Protein AF-W9QQ46-F1 (afdb_monomer_lite)

InterPro domains:
  IPR008030 NmrA-like domain [PF05368] (35-145)
  IPR036291 NAD(P)-binding domain superfamily [SSF51735] (2-147)
  IPR050608 NmrA-type oxidoreductase, Isoflavone reductase subfamily [PTHR43349] (36-148)

Sequence (163 aa):
MALQQADVVISTLAVPQHLEQFKIIKAMKEAGNIKEDVAAYTVKASTDSRVANRVIIYRPTGNITSQLDLIALWEKKTCRTLKRSHVPEDEIIKLSENLPFPENIPVAILHNIFIKGDQMSFELTEDDLEASKLYPDHKYTSVDNLLDICLVDPPKPKLAAFA

pLDDT: mean 77.08, std 20.72, range [26.77, 94.94]

Secondary structure (DSSP, 8-state):
------------PPTTTHHHHHHHHHHHTT-HHHHHHHHHHHHHHHT-GGGTTS-EE---GGG---HHHHHHHHHHHHT---------HHHHHHHHHHSPTTTHHHHHHHHIIIII-TTTSS---TTSEEHHHH-TTS----HHHHHHHHHHSPPPP-PPP--

Foldseek 3Di:
DDPPDDQQFPADDDPPPVVVVCLVVLLVVPVPQQVVLVVVLVVVLVPDPVQPPHDEAADDPLADDAPVRLQVLLCVVVVHDDRIHGDDLVNLVVQLVPPDPPSSVVSVVCCVCHVVVVSPVDDDDPPHHYSCVVCVVDDGQGSNNSSVCCVPPRDDGDDDDDD

Organism: NCBI:txid981085

Radius of gyration: 17.48 Å; chains: 1; bounding box: 44×39×44 Å

Structure (mmCIF, N/CA/C/O backbone):
data_AF-W9QQ46-F1
#
_entry.id   AF-W9QQ46-F1
#
loop_
_atom_site.group_PDB
_atom_site.id
_atom_site.type_symbol
_atom_site.label_atom_id
_atom_site.label_alt_id
_atom_site.label_comp_id
_atom_site.label_asym_id
_atom_site.label_entity_id
_atom_site.label_seq_id
_atom_site.pdbx_PDB_ins_code
_atom_site.Cartn_x
_atom_site.Cartn_y
_atom_site.Cartn_z
_atom_site.occupancy
_atom_site.B_iso_or_equiv
_atom_site.auth_seq_id
_atom_site.auth_comp_id
_atom_site.auth_asym_id
_atom_site.auth_atom_id
_atom_site.pdbx_PDB_model_num
ATOM 1 N N . MET A 1 1 ? -10.248 20.872 -8.736 1.00 28.17 1 MET A N 1
ATOM 2 C CA . MET A 1 1 ? -11.086 20.430 -7.604 1.00 28.17 1 MET A CA 1
ATOM 3 C C . MET A 1 1 ? -10.130 20.018 -6.501 1.00 28.17 1 MET A C 1
ATOM 5 O O . MET A 1 1 ? -9.485 18.989 -6.626 1.00 28.17 1 MET A O 1
ATOM 9 N N . ALA A 1 2 ? -9.906 20.910 -5.538 1.00 28.86 2 ALA A N 1
ATOM 10 C CA . ALA A 1 2 ? -8.973 20.696 -4.440 1.00 28.86 2 ALA A CA 1
ATOM 11 C C . ALA A 1 2 ? -9.620 19.740 -3.432 1.00 28.86 2 ALA A C 1
ATOM 13 O O . ALA A 1 2 ? -10.671 20.060 -2.881 1.00 28.86 2 ALA A O 1
ATOM 14 N N . LEU A 1 3 ? -9.027 18.563 -3.235 1.00 26.77 3 LEU A N 1
ATOM 15 C CA . LEU A 1 3 ? -9.391 17.651 -2.153 1.00 26.77 3 LEU A CA 1
ATOM 16 C C . LEU A 1 3 ? -8.927 18.295 -0.839 1.00 26.77 3 LEU A C 1
ATOM 18 O O . LEU A 1 3 ? -7.767 18.183 -0.453 1.00 26.77 3 LEU A O 1
ATOM 22 N N . GLN A 1 4 ? -9.812 19.067 -0.208 1.00 31.50 4 GLN A N 1
ATOM 23 C CA . GLN A 1 4 ? -9.604 19.572 1.146 1.00 31.50 4 GLN A CA 1
ATOM 24 C C . GLN A 1 4 ? -9.694 18.407 2.136 1.00 31.50 4 GLN A C 1
ATOM 26 O O . GLN A 1 4 ? -10.619 17.610 2.039 1.00 31.50 4 GLN A O 1
ATOM 31 N N . GLN A 1 5 ? -8.711 18.347 3.044 1.00 33.59 5 GLN A N 1
ATOM 32 C CA . GLN A 1 5 ? -8.670 17.582 4.299 1.00 33.59 5 GLN A CA 1
ATOM 33 C C . GLN A 1 5 ? -9.364 16.212 4.267 1.00 33.59 5 GLN A C 1
ATOM 35 O O . GLN A 1 5 ? -10.566 16.087 4.479 1.00 33.59 5 GLN A O 1
ATOM 40 N N . ALA A 1 6 ? -8.571 15.158 4.073 1.00 30.77 6 ALA A N 1
ATOM 41 C CA . ALA A 1 6 ? -9.028 13.809 4.363 1.00 30.77 6 ALA A CA 1
ATOM 42 C C . ALA A 1 6 ? -9.266 13.669 5.877 1.00 30.77 6 ALA A C 1
ATOM 44 O O . ALA A 1 6 ? -8.321 13.582 6.659 1.00 30.77 6 ALA A O 1
ATOM 45 N N . ASP A 1 7 ? -10.531 13.605 6.287 1.00 28.17 7 ASP A N 1
ATOM 46 C CA . ASP A 1 7 ? -10.915 13.030 7.571 1.00 28.17 7 ASP A CA 1
ATOM 47 C C . ASP A 1 7 ? -10.570 11.533 7.536 1.00 28.17 7 ASP A C 1
ATOM 49 O O . ASP A 1 7 ? -11.314 10.698 7.017 1.00 28.17 7 ASP A O 1
ATOM 53 N N . VAL A 1 8 ? -9.389 11.176 8.043 1.00 38.53 8 VAL A N 1
ATOM 54 C CA . VAL A 1 8 ? -8.927 9.784 8.071 1.00 38.53 8 VAL A CA 1
ATOM 55 C C . VAL A 1 8 ? -9.683 8.969 9.121 1.00 38.53 8 VAL A C 1
ATOM 57 O O . VAL A 1 8 ? -9.304 8.906 10.286 1.00 38.53 8 VAL A O 1
ATOM 60 N N . VAL A 1 9 ? -10.750 8.291 8.705 1.00 28.88 9 VAL A N 1
ATOM 61 C CA . VAL A 1 9 ? -11.526 7.371 9.551 1.00 28.88 9 VAL A CA 1
ATOM 62 C C . VAL A 1 9 ? -10.696 6.121 9.885 1.00 28.88 9 VAL A C 1
ATOM 64 O O . VAL A 1 9 ? -10.813 5.079 9.241 1.00 28.88 9 VAL A O 1
ATOM 67 N N . ILE A 1 10 ? -9.838 6.210 10.905 1.00 40.06 10 ILE A N 1
ATOM 68 C CA . ILE A 1 10 ? -9.248 5.035 11.556 1.00 40.06 10 ILE A CA 1
ATOM 69 C C . ILE A 1 10 ? -10.298 4.442 12.485 1.00 40.06 10 ILE A C 1
ATOM 71 O O . ILE A 1 10 ? -10.511 4.956 13.578 1.00 40.06 10 ILE A O 1
ATOM 75 N N . SER A 1 11 ? -10.932 3.347 12.058 1.00 30.94 11 SER A N 1
ATOM 76 C CA . SER A 1 11 ? -11.975 2.634 12.801 1.00 30.94 11 SER A CA 1
ATOM 77 C C . SER A 1 11 ? -11.539 1.985 14.127 1.00 30.94 11 SER A C 1
ATOM 79 O O . SER A 1 11 ? -11.743 0.794 14.345 1.00 30.94 11 SER A O 1
ATOM 81 N N . THR A 1 12 ? -11.029 2.771 15.072 1.00 30.22 12 THR A N 1
ATOM 82 C CA . THR A 1 12 ? -10.809 2.366 16.460 1.00 30.22 12 THR A CA 1
ATOM 83 C C . THR A 1 12 ? -12.109 2.063 17.195 1.00 30.22 12 THR A C 1
ATOM 85 O O . THR A 1 12 ? -12.821 2.923 17.705 1.00 30.22 12 THR A O 1
ATOM 88 N N . LEU A 1 13 ? -12.421 0.782 17.309 1.00 30.14 13 LEU A N 1
ATOM 89 C CA . LEU A 1 13 ? -13.267 0.318 18.397 1.00 30.14 13 LEU A CA 1
ATOM 90 C C . LEU A 1 13 ? -12.411 0.178 19.659 1.00 30.14 13 LEU A C 1
ATOM 92 O O . LEU A 1 13 ? -11.244 -0.215 19.584 1.00 30.14 13 LEU A O 1
ATOM 96 N N . ALA A 1 14 ? -13.004 0.468 20.817 1.00 30.72 14 ALA A N 1
ATOM 97 C CA . ALA A 1 14 ? -12.398 0.180 22.111 1.00 30.72 14 ALA A CA 1
ATOM 98 C C . ALA A 1 14 ? -11.958 -1.300 22.199 1.00 30.72 14 ALA A C 1
ATOM 100 O O . ALA A 1 14 ? -12.539 -2.192 21.572 1.00 30.72 14 ALA A O 1
ATOM 101 N N . VAL A 1 15 ? -10.902 -1.576 22.969 1.00 30.44 15 VAL A N 1
ATOM 102 C CA . VAL A 1 15 ? -10.422 -2.942 23.256 1.00 30.44 15 VAL A CA 1
ATOM 103 C C . VAL A 1 15 ? -11.606 -3.763 23.800 1.00 30.44 15 VAL A C 1
ATOM 105 O O . VAL A 1 15 ? -12.201 -3.322 24.783 1.00 30.44 15 VAL A O 1
ATOM 108 N N . PRO A 1 16 ? -12.017 -4.889 23.167 1.00 39.31 16 PRO A N 1
ATOM 109 C CA . PRO A 1 16 ? -11.217 -5.896 22.458 1.00 39.31 16 PRO A CA 1
ATOM 110 C C . PRO A 1 16 ? -11.450 -6.025 20.929 1.00 39.31 16 PRO A C 1
ATOM 112 O O . PRO A 1 16 ? -11.020 -7.014 20.340 1.00 39.31 16 PRO A O 1
ATOM 115 N N . GLN A 1 17 ? -12.087 -5.063 20.245 1.00 37.97 17 GLN A N 1
ATOM 116 C CA . GLN A 1 17 ? -12.458 -5.221 18.818 1.00 37.97 17 GLN A CA 1
ATOM 117 C C . GLN A 1 17 ? -11.417 -4.730 17.774 1.00 37.97 17 GLN A C 1
ATOM 119 O O . GLN A 1 17 ? -11.572 -5.003 16.585 1.00 37.97 17 GLN A O 1
ATOM 124 N N . HIS A 1 18 ? -10.321 -4.077 18.186 1.00 42.16 18 HIS A N 1
ATOM 125 C CA . HIS A 1 18 ? -9.234 -3.589 17.305 1.00 42.16 18 HIS A CA 1
ATOM 126 C C . HIS A 1 18 ? -8.507 -4.693 16.507 1.00 42.16 18 HIS A C 1
ATOM 128 O O . HIS A 1 18 ? -7.953 -4.434 15.438 1.00 42.16 18 HIS A O 1
ATOM 134 N N . LEU A 1 19 ? -8.520 -5.939 16.996 1.00 40.34 19 LEU A N 1
ATOM 135 C CA . LEU A 1 19 ? -7.867 -7.065 16.324 1.00 40.34 19 LEU A CA 1
ATOM 136 C C . LEU A 1 19 ? -8.499 -7.374 14.960 1.00 40.34 19 LEU A C 1
ATOM 138 O O . LEU A 1 19 ? -7.794 -7.836 14.069 1.00 40.34 19 LEU A O 1
ATOM 142 N N . GLU A 1 20 ? -9.787 -7.086 14.759 1.00 39.56 20 GLU A N 1
ATOM 143 C CA . GLU A 1 20 ? -10.478 -7.342 13.486 1.00 39.56 20 GLU A CA 1
ATOM 144 C C . GLU A 1 20 ? -10.104 -6.328 12.393 1.00 39.56 20 GLU A C 1
ATOM 146 O O . GLU A 1 20 ? -9.932 -6.697 11.233 1.00 39.56 20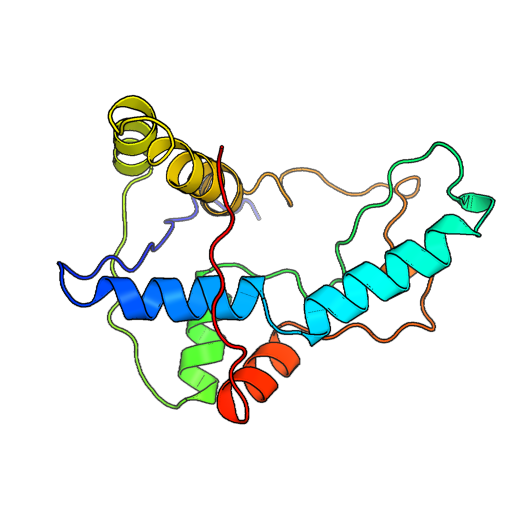 GLU A O 1
ATOM 151 N N . GLN A 1 21 ? -9.889 -5.058 12.747 1.00 39.38 21 GLN A N 1
ATOM 152 C CA . GLN A 1 21 ? -9.445 -4.046 11.783 1.00 39.38 21 GLN A CA 1
ATOM 153 C C . GLN A 1 21 ? -7.973 -4.240 11.409 1.00 39.38 21 GLN A C 1
ATOM 155 O O . GLN A 1 21 ? -7.621 -4.148 10.231 1.00 39.38 21 GLN A O 1
ATOM 160 N N . PHE A 1 22 ? -7.127 -4.602 12.385 1.00 42.78 22 PHE A N 1
ATOM 161 C CA . PHE A 1 22 ? -5.788 -5.081 12.071 1.00 42.78 22 PHE A CA 1
ATOM 162 C C . PHE A 1 22 ? -5.865 -6.290 11.155 1.00 42.78 22 PHE A C 1
ATOM 164 O O . PHE A 1 22 ? -5.105 -6.314 10.211 1.00 42.78 22 PHE A O 1
ATOM 171 N N . LYS A 1 23 ? -6.785 -7.247 11.328 1.00 41.22 23 LYS A N 1
ATOM 172 C CA . LYS A 1 23 ? -6.921 -8.360 10.372 1.00 41.22 23 LYS A CA 1
ATOM 173 C C . LYS A 1 23 ? -7.239 -7.892 8.953 1.00 41.22 23 LYS A C 1
ATOM 175 O O . LYS A 1 23 ? -6.655 -8.459 8.049 1.00 41.22 23 LYS A O 1
ATOM 180 N N . ILE A 1 24 ? -8.067 -6.867 8.739 1.00 41.88 24 ILE A N 1
ATOM 181 C CA . ILE A 1 24 ? -8.361 -6.348 7.386 1.00 41.88 24 ILE A CA 1
ATOM 182 C C . ILE A 1 24 ? -7.132 -5.640 6.794 1.00 41.88 24 ILE A C 1
ATOM 184 O O . ILE A 1 24 ? -6.674 -6.006 5.715 1.00 41.88 24 ILE A O 1
ATOM 188 N N . ILE A 1 25 ? -6.523 -4.706 7.531 1.00 45.34 25 ILE A N 1
ATOM 189 C CA . ILE A 1 25 ? -5.317 -3.978 7.088 1.00 45.34 25 ILE A CA 1
ATOM 190 C C . ILE A 1 25 ? -4.118 -4.941 6.911 1.00 45.34 25 ILE A C 1
ATOM 192 O O . ILE A 1 25 ? -3.316 -4.800 5.989 1.00 45.34 25 ILE A O 1
ATOM 196 N N . LYS A 1 26 ? -4.013 -5.975 7.754 1.00 49.41 26 LYS A N 1
ATOM 197 C CA . LYS A 1 26 ? -2.962 -7.011 7.757 1.00 49.41 26 LYS A CA 1
ATOM 198 C C . LYS A 1 26 ? -3.227 -8.116 6.731 1.00 49.41 26 LYS A C 1
ATOM 200 O O . LYS A 1 26 ? -2.265 -8.658 6.206 1.00 49.41 26 LYS A O 1
ATOM 205 N N . ALA A 1 27 ? -4.483 -8.418 6.397 1.00 44.44 27 ALA A N 1
ATOM 206 C CA . ALA A 1 27 ? -4.841 -9.294 5.278 1.00 44.44 27 ALA A CA 1
ATOM 207 C C . ALA A 1 27 ? -4.538 -8.608 3.944 1.00 44.44 27 ALA A C 1
ATOM 209 O O . ALA A 1 27 ? -3.950 -9.220 3.058 1.00 44.44 27 ALA A O 1
ATOM 210 N N . MET A 1 28 ? -4.830 -7.310 3.828 1.00 42.91 28 MET A N 1
ATOM 211 C CA . MET A 1 28 ? -4.487 -6.528 2.641 1.00 42.91 28 MET A CA 1
ATOM 212 C C . MET A 1 28 ? -2.986 -6.363 2.428 1.00 42.91 28 MET A C 1
ATOM 214 O O . MET A 1 28 ? -2.521 -6.422 1.295 1.00 42.91 28 MET A O 1
ATOM 218 N N . LYS A 1 29 ? -2.217 -6.202 3.511 1.00 45.69 29 LYS A N 1
ATOM 219 C CA . LYS A 1 29 ? -0.750 -6.154 3.448 1.00 45.69 29 LYS A CA 1
ATOM 220 C C . LYS A 1 29 ? -0.134 -7.473 2.957 1.00 45.69 29 LYS A C 1
ATOM 222 O O . LYS A 1 29 ? 1.027 -7.488 2.551 1.00 45.69 29 LYS A O 1
ATOM 227 N N . GLU A 1 30 ? -0.860 -8.590 3.034 1.00 51.53 30 GLU A N 1
ATOM 228 C CA . GLU A 1 30 ? -0.254 -9.921 2.948 1.00 51.53 30 GLU A CA 1
ATOM 229 C C . GLU A 1 30 ? -0.915 -10.944 2.045 1.00 51.53 30 GLU A C 1
ATOM 231 O O . GLU A 1 30 ? -0.392 -12.057 1.949 1.00 51.53 30 GLU A O 1
ATOM 236 N N . ALA A 1 31 ? -2.004 -10.606 1.374 1.00 46.78 31 ALA A N 1
ATOM 237 C CA . ALA A 1 31 ? -2.538 -11.475 0.348 1.00 46.78 31 ALA A CA 1
ATOM 238 C C . ALA A 1 31 ? -1.439 -11.916 -0.614 1.00 46.78 31 ALA A C 1
ATOM 240 O O . ALA A 1 31 ? -0.742 -11.082 -1.201 1.00 46.78 31 ALA A O 1
ATOM 241 N N . GLY A 1 32 ? -1.268 -13.241 -0.700 1.00 43.69 32 GLY A N 1
ATOM 242 C CA . GLY A 1 32 ? -0.193 -13.899 -1.440 1.00 43.69 32 GLY A CA 1
ATOM 243 C C . GLY A 1 32 ? -0.032 -13.311 -2.832 1.00 43.69 32 GLY A C 1
ATOM 244 O O . GLY A 1 32 ? 1.081 -13.006 -3.230 1.00 43.69 32 GLY A O 1
ATOM 245 N N . ASN A 1 33 ? -1.147 -12.968 -3.467 1.00 55.53 33 ASN A N 1
ATOM 246 C CA . ASN A 1 33 ? -1.197 -12.404 -4.804 1.00 55.53 33 ASN A CA 1
ATOM 247 C C . ASN A 1 33 ? -0.512 -11.031 -4.941 1.00 55.53 33 ASN A C 1
ATOM 249 O O . ASN A 1 33 ? 0.221 -10.828 -5.900 1.00 55.53 33 ASN A O 1
ATOM 253 N N . ILE A 1 34 ? -0.643 -10.103 -3.978 1.00 62.94 34 ILE A N 1
ATOM 254 C CA . ILE A 1 34 ? 0.100 -8.824 -4.048 1.00 62.94 34 ILE A CA 1
ATOM 255 C C . ILE A 1 34 ? 1.603 -9.075 -3.891 1.00 62.94 34 ILE A C 1
ATOM 257 O O . ILE A 1 34 ? 2.414 -8.459 -4.579 1.00 62.94 34 ILE A O 1
ATOM 261 N N . LYS A 1 35 ? 1.999 -9.987 -2.993 1.00 68.88 35 LYS A N 1
ATOM 262 C CA . LYS A 1 35 ? 3.413 -10.350 -2.810 1.00 68.88 35 LYS A CA 1
ATOM 263 C C . LYS A 1 35 ? 3.976 -11.064 -4.042 1.00 68.88 35 LYS A C 1
ATOM 265 O O . LYS A 1 35 ? 5.125 -10.823 -4.398 1.00 68.88 35 LYS A O 1
ATOM 270 N N . GLU A 1 36 ? 3.173 -11.897 -4.694 1.00 80.44 36 GLU A N 1
ATOM 271 C CA . GLU A 1 36 ? 3.495 -12.562 -5.959 1.00 80.44 36 GLU A CA 1
ATOM 272 C C . GLU A 1 36 ? 3.659 -11.551 -7.093 1.00 80.44 36 GLU A C 1
ATOM 274 O O . GLU A 1 36 ? 4.631 -11.644 -7.836 1.00 80.44 36 GLU A O 1
ATOM 279 N N . ASP A 1 37 ? 2.791 -10.541 -7.180 1.00 86.38 37 ASP A N 1
ATOM 280 C CA . ASP A 1 37 ? 2.908 -9.468 -8.170 1.00 86.38 37 ASP A CA 1
ATOM 281 C C . ASP A 1 37 ? 4.170 -8.628 -7.952 1.00 86.38 37 ASP A C 1
ATOM 283 O O . ASP A 1 37 ? 4.934 -8.392 -8.889 1.00 86.38 37 ASP A O 1
ATOM 287 N N . VAL A 1 38 ? 4.443 -8.232 -6.704 1.00 84.62 38 VAL A N 1
ATOM 288 C CA . VAL A 1 38 ? 5.680 -7.527 -6.329 1.00 84.62 38 VAL A CA 1
ATOM 289 C C . VAL A 1 38 ? 6.903 -8.364 -6.706 1.00 84.62 38 VAL A C 1
ATOM 291 O O . VAL A 1 38 ? 7.838 -7.843 -7.316 1.00 84.62 38 VAL A O 1
ATOM 294 N N . ALA A 1 39 ? 6.899 -9.661 -6.389 1.00 82.12 39 ALA A N 1
ATOM 295 C CA . ALA A 1 39 ? 7.989 -10.571 -6.727 1.00 82.12 39 ALA A CA 1
ATOM 296 C C . ALA A 1 39 ? 8.155 -10.723 -8.246 1.00 82.12 39 ALA A C 1
ATOM 298 O O . ALA A 1 39 ? 9.273 -10.629 -8.749 1.00 82.12 39 ALA A O 1
ATOM 299 N N . ALA A 1 40 ? 7.061 -10.897 -8.988 1.00 87.81 40 ALA A N 1
ATOM 300 C CA . ALA A 1 40 ? 7.078 -11.037 -10.438 1.00 87.81 40 ALA A CA 1
ATOM 301 C C . ALA A 1 40 ? 7.641 -9.785 -11.122 1.00 87.81 40 ALA A C 1
ATOM 303 O O . ALA A 1 40 ? 8.536 -9.896 -11.963 1.00 87.81 40 ALA A O 1
ATOM 304 N N . TYR A 1 41 ? 7.185 -8.592 -10.728 1.00 86.56 41 TYR A N 1
ATOM 305 C CA . TYR A 1 41 ? 7.745 -7.335 -11.225 1.00 86.56 41 TYR A CA 1
ATOM 306 C C . TYR A 1 41 ? 9.219 -7.174 -10.852 1.00 86.56 41 TYR A C 1
ATOM 308 O O . TYR A 1 41 ? 10.012 -6.758 -11.696 1.00 86.56 41 TYR A O 1
ATOM 316 N N . THR A 1 42 ? 9.608 -7.554 -9.632 1.00 86.75 42 THR A N 1
ATOM 317 C CA . THR A 1 42 ? 11.005 -7.476 -9.175 1.00 86.75 42 THR A CA 1
ATOM 318 C C . THR A 1 42 ? 11.912 -8.385 -10.006 1.00 86.75 42 THR A C 1
ATOM 320 O O . THR A 1 42 ? 12.978 -7.957 -10.445 1.00 86.75 42 THR A O 1
ATOM 323 N N . VAL A 1 43 ? 11.484 -9.621 -10.283 1.00 88.19 43 VAL A N 1
ATOM 324 C CA . VAL A 1 43 ? 12.240 -10.564 -11.122 1.00 88.19 43 VAL A CA 1
ATOM 325 C C . VAL A 1 43 ? 12.374 -10.031 -12.546 1.00 88.19 43 VAL A C 1
ATOM 327 O O . VAL A 1 43 ? 13.486 -10.000 -13.068 1.00 88.19 43 VAL A O 1
ATOM 330 N N . LYS A 1 44 ? 11.283 -9.541 -13.152 1.00 89.25 44 LYS A N 1
ATOM 331 C CA . LYS A 1 44 ? 11.323 -8.938 -14.496 1.00 89.25 44 LYS A CA 1
ATOM 332 C C . LYS A 1 44 ? 12.298 -7.758 -14.549 1.00 89.25 44 LYS A C 1
ATOM 334 O O . LYS A 1 44 ? 13.151 -7.707 -15.433 1.00 89.25 44 LYS A O 1
ATOM 339 N N . ALA A 1 45 ? 12.223 -6.869 -13.559 1.00 89.75 45 ALA A N 1
ATOM 340 C CA . ALA A 1 45 ? 13.102 -5.713 -13.427 1.00 89.75 45 ALA A CA 1
ATOM 341 C C . ALA A 1 45 ? 14.576 -6.069 -13.235 1.00 89.75 45 ALA A C 1
ATOM 343 O O . ALA A 1 45 ? 15.436 -5.381 -13.775 1.00 89.75 45 ALA A O 1
ATOM 344 N N . SER A 1 46 ? 14.881 -7.151 -12.515 1.00 88.94 46 SER A N 1
ATOM 345 C CA . SER A 1 46 ? 16.265 -7.556 -12.233 1.00 88.94 46 SER A CA 1
ATOM 346 C C . SER A 1 46 ? 17.083 -7.881 -13.489 1.00 88.94 46 SER A C 1
ATOM 348 O O . SER A 1 46 ? 18.309 -7.798 -13.467 1.00 88.94 46 SER A O 1
ATOM 350 N N . THR A 1 47 ? 16.404 -8.225 -14.585 1.00 89.50 47 THR A N 1
ATOM 351 C CA . THR A 1 47 ? 17.017 -8.581 -15.871 1.00 89.50 47 THR A CA 1
ATOM 352 C C . THR A 1 47 ? 16.779 -7.545 -16.971 1.00 89.50 47 THR A C 1
ATOM 354 O O . THR A 1 47 ? 17.238 -7.736 -18.095 1.00 89.50 47 THR A O 1
ATOM 357 N N . ASP A 1 48 ? 16.052 -6.463 -16.684 1.00 89.25 48 ASP A N 1
ATOM 358 C CA . ASP A 1 48 ? 15.677 -5.461 -17.679 1.00 89.25 48 ASP A CA 1
ATOM 359 C C . ASP A 1 48 ? 16.688 -4.305 -17.704 1.00 89.25 48 ASP A C 1
ATOM 361 O O . ASP A 1 48 ? 16.828 -3.533 -16.755 1.00 89.25 48 ASP A O 1
ATOM 365 N N . SER A 1 49 ? 17.401 -4.149 -18.819 1.00 94.31 49 SER A N 1
ATOM 366 C CA . SER A 1 49 ? 18.400 -3.087 -18.969 1.00 94.31 49 SER A CA 1
ATOM 367 C C . SER A 1 49 ? 17.800 -1.676 -18.956 1.00 94.31 49 SER A C 1
ATOM 369 O O . SER A 1 49 ? 18.512 -0.729 -18.625 1.00 94.31 49 SER A O 1
ATOM 371 N N . ARG A 1 50 ? 16.498 -1.515 -19.247 1.00 92.12 50 ARG A N 1
ATOM 372 C CA . ARG A 1 50 ? 15.795 -0.214 -19.244 1.00 92.12 50 ARG A CA 1
ATOM 373 C C . ARG A 1 50 ? 15.718 0.414 -17.852 1.00 92.12 50 ARG A C 1
ATOM 375 O O . ARG A 1 50 ? 15.562 1.630 -17.735 1.00 92.12 50 ARG A O 1
ATOM 382 N N . VAL A 1 51 ? 15.800 -0.408 -16.804 1.00 92.88 51 VAL A N 1
ATOM 383 C CA . VAL A 1 51 ? 15.607 0.010 -15.407 1.00 92.88 51 VAL A CA 1
ATOM 384 C C . VAL A 1 51 ? 16.894 -0.040 -14.577 1.00 92.88 51 VAL A C 1
ATOM 386 O O . VAL A 1 51 ? 16.870 0.230 -13.377 1.00 92.88 51 VAL A O 1
ATOM 389 N N . ALA A 1 52 ? 18.031 -0.352 -15.206 1.00 89.88 52 ALA A N 1
ATOM 390 C CA . ALA A 1 52 ? 19.323 -0.435 -14.536 1.00 89.88 52 ALA A CA 1
ATOM 391 C C . ALA A 1 52 ? 19.702 0.901 -13.873 1.00 89.88 52 ALA A C 1
ATOM 393 O O . ALA A 1 52 ? 19.702 1.946 -14.522 1.00 89.88 52 ALA A O 1
ATOM 394 N N . ASN A 1 53 ? 20.063 0.857 -12.585 1.00 90.31 53 ASN A N 1
ATOM 395 C CA . ASN A 1 53 ? 20.401 2.030 -11.764 1.00 90.31 53 ASN A CA 1
ATOM 396 C C . ASN A 1 53 ? 19.274 3.076 -11.656 1.00 90.31 53 ASN A C 1
ATOM 398 O O . ASN A 1 53 ? 19.544 4.264 -11.478 1.00 90.31 53 ASN A O 1
ATOM 402 N N . ARG A 1 54 ? 18.011 2.650 -11.768 1.00 89.50 54 ARG A N 1
ATOM 403 C CA . ARG A 1 54 ? 16.841 3.525 -11.653 1.00 89.50 54 ARG A CA 1
ATOM 404 C C . ARG A 1 54 ? 15.897 3.056 -10.553 1.00 89.50 54 ARG A C 1
ATOM 406 O O . ARG A 1 54 ? 15.888 1.889 -10.170 1.00 89.50 54 ARG A O 1
ATOM 413 N N . VAL A 1 55 ? 15.082 3.983 -10.059 1.00 89.06 55 VAL A N 1
ATOM 414 C CA . VAL A 1 55 ? 13.973 3.676 -9.151 1.00 89.06 55 VAL A CA 1
ATOM 415 C C . VAL A 1 55 ? 12.789 3.192 -9.979 1.00 89.06 55 VAL A C 1
ATOM 417 O O . VAL A 1 55 ? 12.455 3.808 -10.988 1.00 89.06 55 VAL A O 1
ATOM 420 N N . ILE A 1 56 ? 12.159 2.103 -9.541 1.00 91.00 56 ILE A N 1
ATOM 421 C CA . ILE A 1 56 ? 10.920 1.586 -10.127 1.00 91.00 56 ILE A CA 1
ATOM 422 C C . ILE A 1 56 ? 9.813 1.738 -9.092 1.00 91.00 56 ILE A C 1
ATOM 424 O O . ILE A 1 56 ? 9.979 1.361 -7.932 1.00 91.00 56 ILE A O 1
ATOM 428 N N . ILE A 1 57 ? 8.683 2.283 -9.523 1.00 91.06 57 ILE A N 1
ATOM 429 C CA . ILE A 1 57 ? 7.527 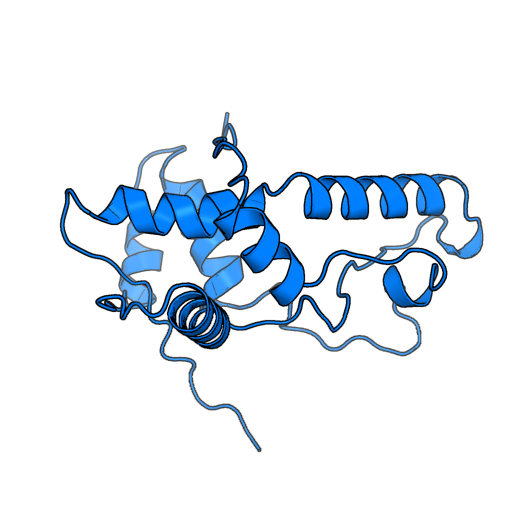2.593 -8.690 1.00 91.06 57 ILE A CA 1
ATOM 430 C C . ILE A 1 57 ? 6.419 1.596 -9.009 1.00 91.06 57 ILE A C 1
ATOM 432 O O . ILE A 1 57 ? 6.108 1.341 -10.171 1.00 91.06 57 ILE A O 1
ATOM 436 N N . TYR A 1 58 ? 5.830 0.995 -7.977 1.00 90.44 58 TYR A N 1
ATOM 437 C CA . TYR A 1 58 ? 4.729 0.045 -8.138 1.00 90.44 58 TYR A CA 1
ATOM 438 C C . TYR A 1 58 ? 3.446 0.777 -7.779 1.00 90.44 58 TYR A C 1
ATOM 440 O O . TYR A 1 58 ? 3.077 0.866 -6.609 1.00 90.44 58 TYR A O 1
ATOM 448 N N . ARG A 1 59 ? 2.793 1.355 -8.787 1.00 89.50 59 ARG A N 1
ATOM 449 C CA . ARG A 1 59 ? 1.559 2.125 -8.606 1.00 89.50 59 ARG A CA 1
ATOM 450 C C . ARG A 1 59 ? 0.551 1.767 -9.705 1.00 89.50 59 ARG A C 1
ATOM 452 O O . ARG A 1 59 ? 0.142 2.643 -10.472 1.00 89.50 59 ARG A O 1
ATOM 459 N N . PRO A 1 60 ? 0.146 0.486 -9.802 1.00 90.12 60 PRO A N 1
ATOM 460 C CA . PRO A 1 60 ? -0.862 0.083 -10.764 1.00 90.12 60 PRO A CA 1
ATOM 461 C C . PRO A 1 60 ? -2.199 0.758 -10.444 1.00 90.12 60 PRO A C 1
ATOM 463 O O . PRO A 1 60 ? -2.620 0.825 -9.288 1.00 90.12 60 PRO A O 1
ATOM 466 N N . THR A 1 61 ? -2.890 1.239 -11.476 1.00 89.06 61 THR A N 1
ATOM 467 C CA . THR A 1 61 ? -4.116 2.042 -11.329 1.00 89.06 61 THR A CA 1
ATOM 468 C C . THR A 1 61 ? -5.231 1.321 -10.570 1.00 89.06 61 THR A C 1
ATOM 470 O O . THR A 1 61 ? -5.923 1.947 -9.774 1.00 89.06 61 THR A O 1
ATOM 473 N N . GLY A 1 62 ? -5.370 0.002 -10.740 1.00 87.94 62 GLY A N 1
ATOM 474 C CA . GLY A 1 62 ? -6.350 -0.827 -10.029 1.00 87.94 62 GLY A CA 1
ATOM 475 C C . GLY A 1 62 ? -6.056 -1.060 -8.541 1.00 87.94 62 GLY A C 1
ATOM 476 O O . GLY A 1 62 ? -6.843 -1.735 -7.873 1.00 87.94 62 GLY A O 1
ATOM 477 N N . ASN A 1 63 ? -4.945 -0.527 -8.019 1.00 89.56 63 ASN A N 1
ATOM 478 C CA . ASN A 1 63 ? -4.553 -0.648 -6.612 1.00 89.56 63 ASN A CA 1
ATOM 479 C C . ASN A 1 63 ? -4.496 0.707 -5.893 1.00 89.56 63 ASN A C 1
ATOM 481 O O . ASN A 1 63 ? -4.139 0.759 -4.717 1.00 89.56 63 ASN A O 1
ATOM 485 N N . ILE A 1 64 ? -4.870 1.796 -6.570 1.00 87.50 64 ILE A N 1
ATOM 486 C CA . ILE A 1 64 ? -4.980 3.122 -5.963 1.00 87.50 64 ILE A CA 1
ATOM 487 C C . ILE A 1 64 ? -6.353 3.220 -5.290 1.00 87.50 64 ILE A C 1
ATOM 489 O O . ILE A 1 64 ? -7.382 3.199 -5.960 1.00 87.50 64 ILE A O 1
ATOM 493 N N . THR A 1 65 ? -6.378 3.312 -3.960 1.00 85.88 65 THR A N 1
ATOM 494 C CA . THR A 1 65 ? -7.617 3.407 -3.172 1.00 85.88 65 THR A CA 1
ATOM 495 C C . THR A 1 65 ? -7.393 4.206 -1.893 1.00 85.88 65 THR A C 1
ATOM 497 O O . THR A 1 65 ? -6.304 4.169 -1.318 1.00 85.88 65 THR A O 1
ATOM 500 N N . SER A 1 66 ? -8.434 4.883 -1.402 1.00 87.81 66 SER A N 1
ATOM 501 C CA . SER A 1 66 ? -8.454 5.414 -0.035 1.00 87.81 66 SER A CA 1
ATOM 502 C C . SER A 1 66 ? -8.918 4.343 0.964 1.00 87.81 66 SER A C 1
ATOM 504 O O . SER A 1 66 ? -9.490 3.321 0.575 1.00 87.81 66 SER A O 1
ATOM 506 N N . GLN A 1 67 ? -8.717 4.580 2.267 1.00 85.19 67 GLN A N 1
ATOM 507 C CA . GLN A 1 67 ? -9.271 3.713 3.319 1.00 85.19 67 GLN A CA 1
ATOM 508 C C . GLN A 1 67 ? -10.806 3.689 3.306 1.00 85.19 67 GLN A C 1
ATOM 510 O O . GLN A 1 67 ? -11.404 2.651 3.575 1.00 85.19 67 GLN A O 1
ATOM 515 N N . LEU A 1 68 ? -11.447 4.817 2.986 1.00 88.12 68 LEU A N 1
ATOM 516 C CA . LEU A 1 68 ? -12.905 4.921 2.944 1.00 88.12 68 LEU A CA 1
ATOM 517 C C . LEU A 1 68 ? -13.489 4.121 1.783 1.00 88.12 68 LEU A C 1
ATOM 519 O O . LEU A 1 68 ? -14.435 3.362 1.988 1.00 88.12 68 LEU A O 1
ATOM 523 N N . ASP A 1 69 ? -12.893 4.245 0.597 1.00 88.00 69 ASP A N 1
ATOM 524 C CA . ASP A 1 69 ? -13.320 3.498 -0.589 1.00 88.00 69 ASP A CA 1
ATOM 525 C C . ASP A 1 69 ? -13.116 2.001 -0.388 1.00 88.00 69 ASP A C 1
ATOM 527 O O . ASP A 1 69 ? -13.987 1.194 -0.700 1.00 88.00 69 ASP A O 1
ATOM 531 N N . LEU A 1 70 ? -11.993 1.629 0.218 1.00 87.75 70 LEU A N 1
ATOM 532 C CA . LEU A 1 70 ? -11.686 0.255 0.566 1.00 87.75 70 LEU A CA 1
ATOM 533 C C . LEU A 1 70 ? -12.706 -0.344 1.547 1.00 87.75 70 LEU A C 1
ATOM 535 O O . LEU A 1 70 ? -13.182 -1.461 1.341 1.00 87.75 70 LEU A O 1
ATOM 539 N N . ILE A 1 71 ? -13.048 0.388 2.613 1.00 86.75 71 ILE A N 1
ATOM 540 C CA . ILE A 1 71 ? -14.083 -0.030 3.566 1.00 86.75 71 ILE A CA 1
ATOM 541 C C . ILE A 1 71 ? -15.420 -0.173 2.840 1.00 86.75 71 ILE A C 1
ATOM 543 O O . ILE A 1 71 ? -16.077 -1.196 2.997 1.00 86.75 71 ILE A O 1
ATOM 547 N N . ALA A 1 72 ? -15.799 0.798 2.007 1.00 89.25 72 ALA A N 1
ATOM 548 C CA . ALA A 1 72 ? -17.045 0.748 1.247 1.00 89.25 72 ALA A CA 1
ATOM 549 C C . ALA A 1 72 ? -17.094 -0.453 0.282 1.00 89.25 72 ALA A C 1
ATOM 551 O O . ALA A 1 72 ? -18.121 -1.129 0.185 1.00 89.25 72 ALA A O 1
ATOM 552 N N . LEU A 1 73 ? -15.983 -0.767 -0.394 1.00 90.06 73 LEU A N 1
ATOM 553 C CA . LEU A 1 73 ? -15.849 -1.959 -1.236 1.00 90.06 73 LEU A CA 1
ATOM 554 C C . LEU A 1 73 ? -16.022 -3.242 -0.420 1.00 90.06 73 LEU A C 1
ATOM 556 O O . LEU A 1 73 ? -16.736 -4.153 -0.842 1.00 90.06 73 LEU A O 1
ATOM 560 N N . TRP A 1 74 ? -15.417 -3.308 0.765 1.00 90.62 74 TRP A N 1
ATOM 561 C CA . TRP A 1 74 ? -15.545 -4.459 1.653 1.00 90.62 74 TRP A CA 1
ATOM 562 C C . TRP A 1 74 ? -16.965 -4.629 2.212 1.00 90.62 74 TRP A C 1
ATOM 564 O O . TRP A 1 74 ? -17.505 -5.738 2.215 1.00 90.62 74 TRP A O 1
ATOM 574 N N . GLU A 1 75 ? -17.606 -3.540 2.637 1.00 90.19 75 GLU A N 1
ATOM 575 C CA . GLU A 1 75 ? -19.002 -3.520 3.090 1.00 90.19 75 GLU A CA 1
ATOM 576 C C . GLU A 1 75 ? -19.946 -4.001 1.981 1.00 90.19 75 GLU A C 1
ATOM 578 O O . GLU A 1 75 ? -20.812 -4.844 2.221 1.00 90.19 75 GLU A O 1
ATOM 583 N N . LYS A 1 76 ? -19.720 -3.547 0.740 1.00 94.62 76 LYS A N 1
ATOM 584 C CA . LYS A 1 76 ? -20.455 -4.007 -0.446 1.00 94.62 76 LYS A CA 1
ATOM 585 C C . LYS A 1 76 ? -20.280 -5.510 -0.673 1.00 94.62 76 LYS A C 1
ATOM 587 O O . LYS A 1 76 ? -21.273 -6.214 -0.840 1.00 94.62 76 LYS A O 1
ATOM 592 N N . LYS A 1 77 ? -19.040 -6.007 -0.661 1.00 91.06 77 LYS A N 1
ATOM 593 C CA . LYS A 1 77 ? -18.720 -7.424 -0.910 1.00 91.06 77 LYS A CA 1
ATOM 594 C C . LYS A 1 77 ? -19.261 -8.364 0.169 1.00 91.06 77 LYS A C 1
ATOM 596 O O . LYS A 1 77 ? -19.688 -9.471 -0.135 1.00 91.06 77 LYS A O 1
ATOM 601 N N . THR A 1 78 ? -19.277 -7.918 1.421 1.00 89.19 78 THR A N 1
ATOM 602 C CA . THR A 1 78 ? -19.759 -8.722 2.556 1.00 89.19 78 THR A CA 1
ATOM 603 C C . THR A 1 78 ? -21.235 -8.506 2.882 1.00 89.19 78 THR A C 1
ATOM 605 O O . THR A 1 78 ? -21.780 -9.239 3.707 1.00 89.19 78 THR A O 1
ATOM 608 N N . CYS A 1 79 ? -21.877 -7.503 2.271 1.00 93.62 79 CYS A N 1
ATOM 609 C CA . CYS A 1 79 ? -23.210 -7.015 2.640 1.00 93.62 79 CYS A CA 1
ATOM 610 C C . CYS A 1 79 ? -23.330 -6.703 4.143 1.00 93.62 79 CYS A C 1
ATOM 612 O O . CYS A 1 79 ? -24.365 -6.943 4.767 1.00 93.62 79 CYS A O 1
ATOM 614 N N . ARG A 1 80 ? -22.251 -6.190 4.743 1.00 88.19 80 ARG A N 1
ATOM 615 C CA . ARG A 1 80 ? -22.189 -5.796 6.155 1.00 88.19 80 ARG A CA 1
ATOM 616 C C . ARG A 1 80 ? -21.855 -4.323 6.260 1.00 88.19 80 ARG A C 1
ATOM 618 O O . ARG A 1 80 ? -21.122 -3.798 5.437 1.00 88.19 80 ARG A O 1
ATOM 625 N N . THR A 1 81 ? -22.338 -3.684 7.316 1.00 88.06 81 THR A N 1
ATOM 626 C CA . THR A 1 81 ? -21.920 -2.332 7.692 1.00 88.06 81 THR A CA 1
ATOM 627 C C . THR A 1 81 ? -20.953 -2.425 8.861 1.00 88.06 81 THR A C 1
ATOM 629 O O . THR A 1 81 ? -21.240 -3.079 9.867 1.00 88.06 81 THR A O 1
ATOM 632 N N . LEU A 1 82 ? -19.799 -1.783 8.733 1.00 85.38 82 LEU A N 1
ATOM 633 C CA . LEU A 1 82 ? -18.796 -1.697 9.779 1.00 85.38 82 LEU A CA 1
ATOM 634 C C . LEU A 1 82 ? -19.046 -0.445 10.617 1.00 85.38 82 LEU A C 1
ATOM 636 O O . LEU A 1 82 ? -19.274 0.649 10.099 1.00 85.38 82 LEU A O 1
ATOM 640 N N . LYS A 1 83 ? -18.966 -0.586 11.942 1.00 87.19 83 LYS A N 1
ATOM 641 C CA . LYS A 1 83 ? -18.925 0.582 12.820 1.00 87.19 83 LYS A CA 1
ATOM 642 C C . LYS A 1 83 ? -17.580 1.263 12.628 1.00 87.19 83 LYS A C 1
ATOM 644 O O . LYS A 1 83 ? -16.559 0.684 12.977 1.00 87.19 83 LYS A O 1
ATOM 649 N N . ARG A 1 84 ? -17.621 2.489 12.119 1.00 82.25 84 ARG A N 1
ATOM 650 C CA . ARG A 1 84 ? -16.460 3.339 11.895 1.00 82.25 84 ARG A CA 1
ATOM 651 C C . ARG A 1 84 ? -16.152 4.152 13.148 1.00 82.25 84 ARG A C 1
ATOM 653 O O . ARG A 1 84 ? -17.051 4.614 13.845 1.00 82.25 84 ARG A O 1
ATOM 660 N N . SER A 1 85 ? -14.875 4.335 13.399 1.00 82.56 85 SER A N 1
ATOM 661 C CA . SER A 1 85 ? -14.326 5.314 14.331 1.00 82.56 85 SER A CA 1
ATOM 662 C C . SER A 1 85 ? -13.241 6.085 13.588 1.00 82.56 85 SER A C 1
ATOM 664 O O . SER A 1 85 ? -12.856 5.697 12.486 1.00 82.56 85 SER A O 1
ATOM 666 N N . HIS A 1 86 ? -12.818 7.209 14.132 1.00 82.75 86 HIS A 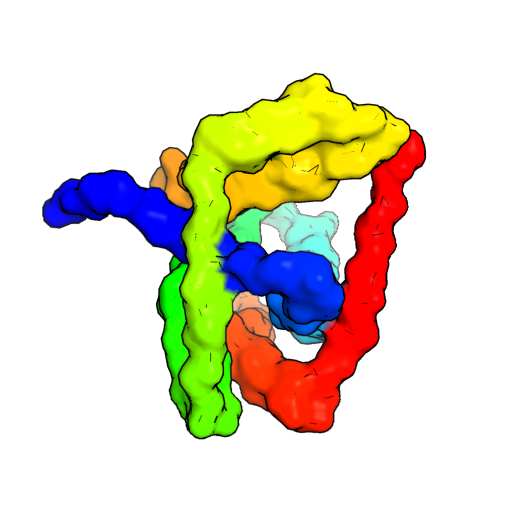N 1
ATOM 667 C CA . HIS A 1 86 ? -11.778 8.052 13.565 1.00 82.75 86 HIS A CA 1
ATOM 668 C C . HIS A 1 86 ? -10.765 8.318 14.671 1.00 82.75 86 HIS A C 1
ATOM 670 O O . HIS A 1 86 ? -11.159 8.525 15.819 1.00 82.75 86 HIS A O 1
ATOM 676 N N . VAL A 1 87 ? -9.479 8.269 14.329 1.00 86.31 87 VAL A N 1
ATOM 677 C CA . VAL A 1 87 ? -8.413 8.672 15.244 1.00 86.31 87 VAL A CA 1
ATOM 678 C C . VAL A 1 87 ? -7.787 9.936 14.677 1.00 86.31 87 VAL A C 1
ATOM 680 O O . VAL A 1 87 ? -7.257 9.889 13.561 1.00 86.31 87 VAL A O 1
ATOM 683 N N . PRO A 1 88 ? -7.834 11.050 15.421 1.00 88.94 88 PRO A N 1
ATOM 684 C CA . PRO A 1 88 ? -7.178 12.285 15.032 1.00 88.94 88 PRO A CA 1
ATOM 685 C C . PRO A 1 88 ? -5.682 12.097 14.759 1.00 88.94 88 PRO A C 1
ATOM 687 O O . PRO A 1 88 ? -4.997 11.317 15.423 1.00 88.94 88 PRO A O 1
ATOM 690 N N . GLU A 1 89 ? -5.149 12.848 13.793 1.00 89.62 89 GLU A N 1
ATOM 691 C CA . GLU A 1 89 ? -3.723 12.792 13.449 1.00 89.62 89 GLU A CA 1
ATOM 692 C C . GLU A 1 89 ? -2.826 13.106 14.656 1.00 89.62 89 GLU A C 1
ATOM 694 O O . GLU A 1 89 ? -1.812 12.438 14.853 1.00 89.62 89 GLU A O 1
ATOM 699 N N . ASP A 1 90 ? -3.201 14.079 15.490 1.00 91.69 90 ASP A N 1
ATOM 700 C CA . ASP A 1 90 ? -2.417 14.463 16.664 1.00 91.69 90 ASP A CA 1
ATOM 701 C C . ASP A 1 90 ? -2.342 13.344 17.712 1.00 91.69 90 ASP A C 1
ATOM 703 O O . ASP A 1 90 ? -1.336 13.225 18.409 1.00 91.69 90 ASP A O 1
ATOM 707 N N . GLU A 1 91 ? -3.366 12.492 17.807 1.00 90.38 91 GLU A N 1
ATOM 708 C CA . GLU A 1 91 ? -3.346 11.308 18.668 1.00 90.38 91 GLU A CA 1
ATOM 709 C C . GLU A 1 91 ? -2.365 10.255 18.138 1.00 90.38 91 GLU A C 1
ATOM 711 O O . GLU A 1 91 ? -1.564 9.718 18.904 1.00 90.38 91 GLU A O 1
ATOM 716 N N . ILE A 1 92 ? -2.350 10.015 16.823 1.00 87.81 92 ILE A N 1
ATOM 717 C CA . ILE A 1 92 ? -1.385 9.108 16.183 1.00 87.81 92 ILE A CA 1
ATOM 718 C C . ILE A 1 92 ? 0.055 9.614 16.358 1.00 87.81 92 ILE A C 1
ATOM 720 O O . ILE A 1 92 ? 0.945 8.823 16.677 1.00 87.81 92 ILE A O 1
ATOM 724 N N . ILE A 1 93 ? 0.287 10.923 16.214 1.00 89.44 93 ILE A N 1
ATOM 725 C CA . ILE A 1 93 ? 1.604 11.535 16.449 1.00 89.44 93 ILE 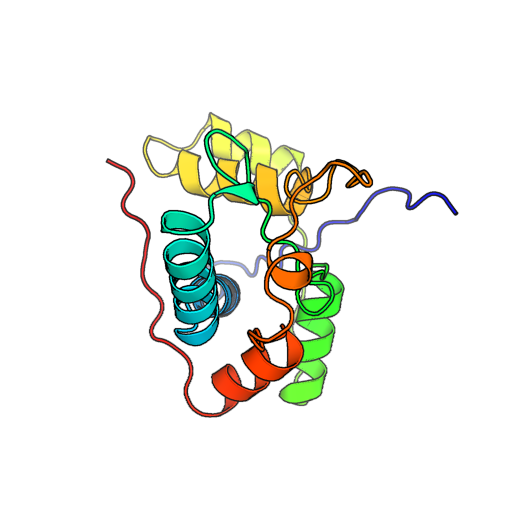A CA 1
ATOM 726 C C . ILE A 1 93 ? 2.030 11.324 17.905 1.00 89.44 93 ILE A C 1
ATOM 728 O O . ILE A 1 93 ? 3.103 10.770 18.147 1.00 89.44 93 ILE A O 1
ATOM 732 N N . LYS A 1 94 ? 1.165 11.651 18.875 1.00 93.31 94 LYS A N 1
ATOM 733 C CA . LYS A 1 94 ? 1.444 11.432 20.305 1.00 93.31 94 LYS A CA 1
ATOM 734 C C . LYS A 1 94 ? 1.757 9.968 20.607 1.00 93.31 94 LYS A C 1
ATOM 736 O O . LYS A 1 94 ? 2.651 9.693 21.401 1.00 93.31 94 LYS A O 1
ATOM 741 N N . LEU A 1 95 ? 1.045 9.020 20.000 1.00 89.44 95 LEU A N 1
ATOM 742 C CA . LEU A 1 95 ? 1.340 7.595 20.160 1.00 89.44 95 LEU A CA 1
ATOM 743 C C . LEU A 1 95 ? 2.731 7.246 19.613 1.00 89.44 95 LEU A C 1
ATOM 745 O O . LEU A 1 95 ? 3.474 6.530 20.277 1.00 89.44 95 LEU A O 1
ATOM 749 N N . SER A 1 96 ? 3.116 7.781 18.451 1.00 90.62 96 SER A N 1
ATOM 750 C CA . SER A 1 96 ? 4.454 7.551 17.888 1.00 90.62 96 SER A CA 1
ATOM 751 C C . SER A 1 96 ? 5.591 8.153 18.730 1.00 90.62 96 SER A C 1
ATOM 753 O O . SER A 1 96 ? 6.695 7.616 18.741 1.00 90.62 96 SER A O 1
ATOM 755 N N . GLU A 1 97 ? 5.327 9.230 19.471 1.00 94.81 97 GLU A N 1
ATOM 756 C CA . GLU A 1 97 ? 6.315 9.873 20.347 1.00 94.81 97 GLU A CA 1
ATOM 757 C C . GLU A 1 97 ? 6.437 9.184 21.714 1.00 94.81 97 GLU A C 1
ATOM 759 O O . GLU A 1 97 ? 7.521 9.153 22.293 1.00 94.81 97 GLU A O 1
ATOM 764 N N . ASN A 1 98 ? 5.332 8.644 22.240 1.00 94.56 98 ASN A N 1
ATOM 765 C CA . ASN A 1 98 ? 5.260 8.160 23.623 1.00 94.56 98 ASN A CA 1
ATOM 766 C C . ASN A 1 98 ? 5.345 6.635 23.770 1.00 94.56 98 ASN A C 1
ATOM 768 O O . ASN A 1 98 ? 5.613 6.151 24.872 1.00 94.56 98 ASN A O 1
ATOM 772 N N . LEU A 1 99 ? 5.084 5.859 22.713 1.00 92.81 99 LEU A N 1
ATOM 773 C CA . LEU A 1 99 ? 5.231 4.405 22.771 1.00 92.81 99 LEU A CA 1
ATOM 774 C C . LEU A 1 99 ? 6.717 4.008 22.845 1.00 92.81 99 LEU A C 1
ATOM 776 O O . LEU A 1 99 ? 7.556 4.643 22.202 1.00 92.81 99 LEU A O 1
ATOM 780 N N . PRO A 1 100 ? 7.060 2.949 23.601 1.00 94.62 100 PRO A N 1
ATOM 781 C CA . PRO A 1 100 ? 8.416 2.419 23.604 1.00 94.62 100 PRO A CA 1
ATOM 782 C C . PRO A 1 100 ? 8.791 1.851 22.230 1.00 94.62 100 PRO A C 1
ATOM 784 O O . PRO A 1 100 ? 7.944 1.614 21.369 1.00 94.62 100 PRO A O 1
ATOM 787 N N . PHE A 1 101 ? 10.089 1.640 22.024 1.00 92.50 101 PHE A N 1
ATOM 788 C CA . PHE A 1 101 ? 10.566 0.866 20.887 1.00 92.50 101 PHE A CA 1
ATOM 789 C C . PHE A 1 101 ? 10.329 -0.636 21.140 1.00 92.50 101 PHE A C 1
ATOM 791 O O . PHE A 1 101 ? 10.691 -1.105 22.225 1.00 92.50 101 PHE A O 1
ATOM 798 N N . PRO A 1 102 ? 9.851 -1.402 20.137 1.00 92.44 102 PRO A N 1
ATOM 799 C CA . PRO A 1 102 ? 9.549 -0.985 18.762 1.00 92.44 102 PRO A CA 1
ATOM 800 C C . PRO A 1 102 ? 8.080 -0.586 18.504 1.00 92.44 102 PRO A C 1
ATOM 802 O O . PRO A 1 102 ? 7.692 -0.394 17.351 1.00 92.44 102 PRO A O 1
ATOM 805 N N . GLU A 1 103 ? 7.234 -0.488 19.529 1.00 88.94 103 GLU A N 1
ATOM 806 C CA . GLU A 1 103 ? 5.791 -0.222 19.414 1.00 88.94 103 GLU A CA 1
ATOM 807 C C . GLU A 1 103 ? 5.448 1.126 18.760 1.00 88.94 103 GLU A C 1
ATOM 809 O O . GLU A 1 103 ? 4.384 1.262 18.149 1.00 88.94 103 GLU A O 1
ATOM 814 N N . ASN A 1 104 ? 6.344 2.110 18.830 1.00 87.38 104 ASN A N 1
ATOM 815 C CA . ASN A 1 104 ? 6.194 3.381 18.123 1.00 87.38 104 ASN A CA 1
ATOM 816 C C . ASN A 1 104 ? 6.309 3.263 16.590 1.00 87.38 104 ASN A C 1
ATOM 818 O O . ASN A 1 104 ? 5.690 4.048 15.865 1.00 87.38 104 ASN A O 1
ATOM 822 N N . ILE A 1 105 ? 7.050 2.272 16.076 1.00 85.38 105 ILE A N 1
ATOM 823 C CA . ILE A 1 105 ? 7.327 2.123 14.639 1.00 85.38 105 ILE A CA 1
ATOM 824 C C . ILE A 1 105 ? 6.053 1.849 13.825 1.00 85.38 105 ILE A C 1
ATOM 826 O O . ILE A 1 105 ? 5.816 2.570 12.852 1.00 85.38 105 ILE A O 1
ATOM 830 N N . PRO A 1 106 ? 5.192 0.865 14.171 1.00 86.50 106 PRO A N 1
ATOM 831 C CA . PRO A 1 106 ? 3.946 0.638 13.444 1.00 86.50 106 PRO A CA 1
ATOM 832 C C . PRO A 1 106 ? 3.072 1.886 13.337 1.00 86.50 106 PRO A C 1
ATOM 834 O O . PRO A 1 106 ? 2.510 2.138 12.275 1.00 86.50 106 PRO A O 1
ATOM 837 N N . VAL A 1 107 ? 2.971 2.674 14.409 1.00 86.12 107 VAL A N 1
ATOM 838 C CA . VAL A 1 107 ? 2.129 3.875 14.444 1.00 86.12 107 VAL A CA 1
ATOM 839 C C . VAL A 1 107 ? 2.683 4.961 13.520 1.00 86.12 107 VAL A C 1
ATOM 841 O O . VAL A 1 107 ? 1.926 5.532 12.737 1.00 86.12 107 VAL A O 1
ATOM 844 N N . ALA A 1 108 ? 4.001 5.175 13.524 1.00 86.56 108 ALA A N 1
ATOM 845 C CA . ALA A 1 108 ? 4.661 6.087 12.591 1.00 86.56 108 ALA A CA 1
ATOM 846 C C . ALA A 1 108 ? 4.487 5.648 11.123 1.00 86.56 108 ALA A C 1
ATOM 848 O O . ALA A 1 108 ? 4.223 6.473 10.249 1.00 86.56 108 ALA A O 1
ATOM 849 N N . ILE A 1 109 ? 4.560 4.340 10.843 1.00 84.44 109 ILE A N 1
ATOM 850 C CA . ILE A 1 109 ? 4.308 3.794 9.500 1.00 84.44 109 ILE A CA 1
ATOM 851 C C . ILE A 1 109 ? 2.849 4.025 9.079 1.00 84.44 109 ILE A C 1
ATOM 853 O O . ILE A 1 109 ? 2.597 4.430 7.945 1.00 84.44 109 ILE A O 1
ATOM 857 N N . LEU A 1 110 ? 1.881 3.778 9.970 1.00 86.31 110 LEU A N 1
ATOM 858 C CA . LEU A 1 110 ? 0.464 4.028 9.687 1.00 86.31 110 LEU A CA 1
ATOM 859 C C . LEU A 1 110 ? 0.218 5.511 9.395 1.00 86.31 110 LEU A C 1
ATOM 861 O O . LEU A 1 110 ? -0.478 5.823 8.435 1.00 86.31 110 LEU A O 1
ATOM 865 N 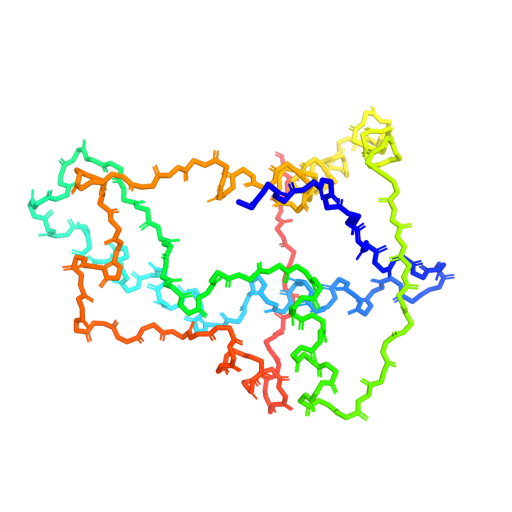N . HIS A 1 111 ? 0.820 6.414 10.170 1.00 87.81 111 HIS A N 1
ATOM 866 C CA . HIS A 1 111 ? 0.752 7.855 9.922 1.00 87.81 111 HIS A CA 1
ATOM 867 C C . HIS A 1 111 ? 1.287 8.225 8.535 1.00 87.81 111 HIS A C 1
ATOM 869 O O . HIS A 1 111 ? 0.583 8.861 7.750 1.00 87.81 111 HIS A O 1
ATOM 875 N N . ASN A 1 112 ? 2.486 7.752 8.196 1.00 85.94 112 ASN A N 1
ATOM 876 C CA . ASN A 1 112 ? 3.119 8.015 6.908 1.00 85.94 112 ASN A CA 1
ATOM 877 C C . ASN A 1 112 ? 2.255 7.550 5.719 1.00 85.94 112 ASN A C 1
ATOM 879 O O . ASN A 1 112 ? 2.002 8.309 4.782 1.00 85.94 112 ASN A O 1
ATOM 883 N N . ILE A 1 113 ? 1.747 6.316 5.782 1.00 81.31 113 ILE A N 1
ATOM 884 C CA . ILE A 1 113 ? 0.994 5.705 4.679 1.00 81.31 113 ILE A CA 1
ATOM 885 C C . ILE A 1 113 ? -0.422 6.275 4.583 1.00 81.31 113 ILE A C 1
ATOM 887 O O . ILE A 1 113 ? -0.882 6.600 3.492 1.00 81.31 113 ILE A O 1
ATOM 891 N N . PHE A 1 114 ? -1.135 6.365 5.704 1.00 84.56 114 PHE A N 1
ATOM 892 C CA . PHE A 1 114 ? -2.582 6.570 5.707 1.00 84.56 114 PHE A CA 1
ATOM 893 C C . PHE A 1 114 ? -3.027 7.992 6.040 1.00 84.56 114 PHE A C 1
ATOM 895 O O . PHE A 1 114 ? -4.182 8.321 5.771 1.00 84.56 114 PHE A O 1
ATOM 902 N N . ILE A 1 115 ? -2.147 8.813 6.619 1.00 84.88 115 ILE A N 1
ATOM 903 C CA . ILE A 1 115 ? -2.446 10.206 6.974 1.00 84.88 115 ILE A CA 1
ATOM 904 C C . ILE A 1 115 ? -1.675 11.159 6.070 1.00 84.88 115 ILE A C 1
ATOM 906 O O . ILE A 1 115 ? -2.287 11.993 5.408 1.00 84.88 115 ILE A O 1
ATOM 910 N N . LYS A 1 116 ? -0.348 11.015 5.981 1.00 88.00 116 LYS A N 1
ATOM 911 C CA . LYS A 1 116 ? 0.443 11.813 5.032 1.00 88.00 116 LYS A CA 1
ATOM 912 C C . LYS A 1 116 ? 0.238 11.379 3.586 1.00 88.00 116 LYS A C 1
ATOM 914 O O . LYS A 1 116 ? 0.311 12.213 2.689 1.00 88.00 116 LYS A O 1
ATOM 919 N N . GLY A 1 117 ? -0.091 10.105 3.368 1.00 82.25 117 GLY A N 1
ATOM 920 C CA . GLY A 1 117 ? -0.333 9.589 2.026 1.00 82.25 117 GLY A CA 1
ATOM 921 C C . GLY A 1 117 ? 0.940 9.572 1.188 1.00 82.25 117 GLY A C 1
ATOM 922 O O . GLY A 1 117 ? 0.861 9.743 -0.025 1.00 82.25 117 GLY A O 1
ATOM 923 N N . ASP A 1 118 ? 2.108 9.374 1.808 1.00 81.62 118 ASP A N 1
ATOM 924 C CA . ASP A 1 118 ? 3.415 9.571 1.162 1.00 81.62 118 ASP A CA 1
ATOM 925 C C . ASP A 1 118 ? 3.634 8.687 -0.073 1.00 81.62 118 ASP A C 1
ATOM 927 O O . ASP A 1 118 ? 4.355 9.052 -0.998 1.00 81.62 118 ASP A O 1
ATOM 931 N N . GLN A 1 119 ? 2.949 7.544 -0.150 1.00 80.62 119 GLN A N 1
ATOM 932 C CA . GLN A 1 119 ? 2.975 6.679 -1.332 1.00 80.62 119 GLN A CA 1
ATOM 933 C C . GLN A 1 119 ? 2.330 7.315 -2.572 1.00 80.62 119 GLN A C 1
ATOM 935 O O . GLN A 1 119 ? 2.565 6.830 -3.677 1.00 80.62 119 GLN A O 1
ATOM 940 N N . MET A 1 120 ? 1.522 8.364 -2.396 1.00 86.38 120 MET A N 1
ATOM 941 C CA . MET A 1 120 ? 0.734 9.063 -3.417 1.00 86.38 120 MET A CA 1
ATOM 942 C C . MET A 1 120 ? 0.928 10.589 -3.382 1.00 86.38 120 MET A C 1
ATOM 944 O O . MET A 1 120 ? 0.292 11.290 -4.162 1.00 86.38 120 MET A O 1
ATOM 948 N N . SER A 1 121 ? 1.798 11.118 -2.514 1.00 83.94 121 SER A N 1
ATOM 949 C CA . SER A 1 121 ? 1.990 12.565 -2.304 1.00 83.94 121 SER A CA 1
ATOM 950 C C . SER A 1 121 ? 2.763 13.270 -3.427 1.00 83.94 121 SER A C 1
ATOM 952 O O . SER A 1 121 ? 3.014 14.473 -3.354 1.00 83.94 121 SER A O 1
ATOM 954 N N . PHE A 1 122 ? 3.129 12.532 -4.475 1.00 83.94 122 PHE A N 1
ATOM 955 C CA . PHE A 1 122 ? 3.847 13.022 -5.641 1.00 83.94 122 PHE A CA 1
ATOM 956 C C . PHE A 1 122 ? 3.248 12.457 -6.931 1.00 83.94 122 PHE A C 1
ATOM 958 O O . PHE A 1 122 ? 2.816 11.297 -6.991 1.00 83.94 122 PHE A O 1
ATOM 965 N N . GLU A 1 123 ? 3.267 13.282 -7.974 1.00 89.56 123 GLU A N 1
ATOM 966 C CA . GLU A 1 123 ? 2.823 12.910 -9.314 1.00 89.56 123 GLU A CA 1
ATOM 967 C C . GLU A 1 123 ? 3.921 12.158 -10.062 1.00 89.56 123 GLU A C 1
ATOM 969 O O . GLU A 1 123 ? 5.101 12.486 -9.945 1.00 89.56 123 GLU A O 1
ATOM 974 N N . LEU A 1 124 ? 3.519 11.152 -10.842 1.00 85.81 124 LEU A N 1
ATOM 975 C CA . LEU A 1 124 ? 4.432 10.474 -11.757 1.00 85.81 124 LEU A CA 1
ATOM 976 C C . LEU A 1 124 ? 4.529 11.269 -13.056 1.00 85.81 124 LEU A C 1
ATOM 978 O O . LEU A 1 124 ? 3.515 11.620 -13.660 1.00 85.81 124 LEU A O 1
ATOM 982 N N . THR A 1 125 ? 5.753 11.502 -13.497 1.00 90.62 125 THR A N 1
ATOM 983 C CA . THR A 1 125 ? 6.090 12.103 -14.785 1.00 90.62 125 THR A CA 1
ATOM 984 C C . THR A 1 125 ? 6.220 11.034 -15.874 1.00 90.62 125 THR A C 1
ATOM 986 O O . THR A 1 125 ? 6.132 9.832 -15.612 1.00 90.62 125 THR A O 1
ATOM 989 N N . GLU A 1 126 ? 6.417 11.460 -17.123 1.00 87.19 126 GLU A N 1
ATOM 990 C CA . GLU A 1 126 ? 6.677 10.540 -18.241 1.00 87.19 126 GLU A CA 1
ATOM 991 C C . GLU A 1 126 ? 8.008 9.791 -18.089 1.00 87.19 126 GLU A C 1
ATOM 993 O O . GLU A 1 126 ? 8.140 8.670 -18.581 1.00 87.19 126 GLU A O 1
ATOM 998 N N . ASP A 1 127 ? 8.963 10.376 -17.362 1.00 88.19 127 ASP A N 1
ATOM 999 C CA . ASP A 1 127 ? 10.265 9.768 -17.104 1.00 88.19 127 ASP A CA 1
ATOM 1000 C C . ASP A 1 127 ? 10.208 8.714 -15.990 1.00 88.19 127 ASP A C 1
ATOM 1002 O O . ASP A 1 127 ? 11.101 7.865 -15.906 1.00 88.19 127 ASP A O 1
ATOM 1006 N N . ASP A 1 128 ? 9.181 8.727 -15.137 1.00 90.75 128 ASP A N 1
ATOM 1007 C CA . ASP A 1 128 ? 9.066 7.797 -14.017 1.00 90.75 128 ASP A CA 1
ATOM 1008 C C . ASP A 1 128 ? 8.739 6.372 -14.470 1.00 90.75 128 ASP A C 1
ATOM 1010 O O . ASP A 1 128 ? 7.845 6.100 -15.275 1.00 90.75 128 ASP A O 1
ATOM 1014 N N . LEU A 1 129 ? 9.464 5.422 -13.887 1.00 92.38 129 LEU A N 1
ATOM 1015 C CA . LEU A 1 129 ? 9.335 4.012 -14.211 1.00 92.38 129 LEU A CA 1
ATOM 1016 C C . LEU A 1 129 ? 8.266 3.350 -13.352 1.00 92.38 129 LEU A C 1
ATOM 1018 O O . LEU A 1 129 ? 8.548 2.866 -12.258 1.00 92.38 129 LEU A O 1
ATOM 1022 N N . GLU A 1 130 ? 7.043 3.290 -13.866 1.00 93.62 130 GLU A N 1
ATOM 1023 C CA . GLU A 1 130 ? 5.960 2.541 -13.231 1.00 93.62 130 GLU A CA 1
ATOM 1024 C C . GLU A 1 130 ? 5.923 1.089 -13.749 1.00 93.62 130 GLU A C 1
ATOM 1026 O O . GLU A 1 130 ? 5.953 0.840 -14.957 1.00 93.62 130 GLU A O 1
ATOM 1031 N N . ALA A 1 131 ? 5.887 0.115 -12.837 1.00 91.56 131 ALA A N 1
ATOM 1032 C CA . ALA A 1 131 ? 6.044 -1.300 -13.172 1.00 91.56 131 ALA A CA 1
ATOM 1033 C C . ALA A 1 131 ? 4.941 -1.853 -14.091 1.00 91.56 131 ALA A C 1
ATOM 1035 O O . ALA A 1 131 ? 5.249 -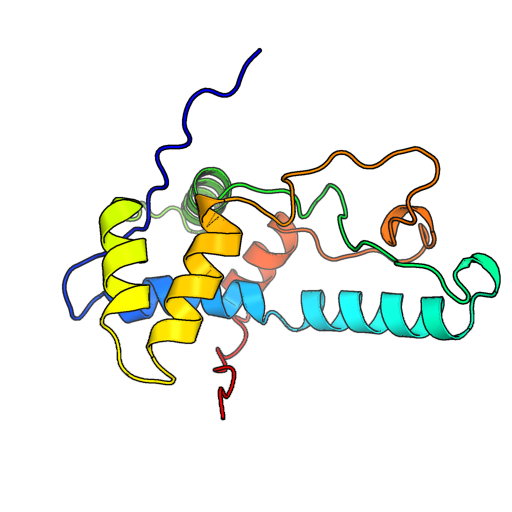2.593 -15.027 1.00 91.56 131 ALA A O 1
ATOM 1036 N N . SER A 1 132 ? 3.676 -1.482 -13.878 1.00 91.88 132 SER A N 1
ATOM 1037 C CA . SER A 1 132 ? 2.575 -1.949 -14.734 1.00 91.88 132 SER A CA 1
ATOM 1038 C C . SER A 1 132 ? 2.641 -1.375 -16.155 1.00 91.88 132 SER A C 1
ATOM 1040 O O . SER A 1 132 ? 2.246 -2.049 -17.105 1.00 91.88 132 SER A O 1
ATOM 1042 N N . LYS A 1 133 ? 3.218 -0.177 -16.333 1.00 93.81 133 LYS A N 1
ATOM 1043 C CA . LYS A 1 133 ? 3.526 0.389 -17.659 1.00 93.81 133 LYS A CA 1
ATOM 1044 C C . LYS A 1 133 ? 4.720 -0.298 -18.327 1.00 93.81 133 LYS A C 1
ATOM 1046 O O . LYS A 1 133 ? 4.718 -0.487 -19.540 1.00 93.81 133 LYS A O 1
ATOM 1051 N N . LEU A 1 134 ? 5.744 -0.659 -17.551 1.00 93.81 134 LEU A N 1
ATOM 1052 C CA . LEU A 1 134 ? 6.959 -1.309 -18.056 1.00 93.81 134 LEU A CA 1
ATOM 1053 C C . LEU A 1 134 ? 6.742 -2.757 -18.500 1.00 93.81 134 LEU A C 1
ATOM 1055 O O . LEU A 1 134 ? 7.410 -3.220 -19.433 1.00 93.81 134 LEU A O 1
ATOM 1059 N N . TYR A 1 135 ? 5.834 -3.458 -17.820 1.00 94.88 135 TYR A N 1
ATOM 1060 C CA . TYR A 1 135 ? 5.544 -4.873 -18.032 1.00 94.88 135 TYR A CA 1
ATOM 1061 C C . TYR A 1 135 ? 4.031 -5.100 -18.206 1.00 94.88 135 TYR A C 1
ATOM 1063 O O . TYR A 1 135 ? 3.424 -5.780 -17.375 1.00 94.88 135 TYR A O 1
ATOM 1071 N N . PRO A 1 136 ? 3.415 -4.574 -19.284 1.00 94.94 136 PRO A N 1
ATOM 1072 C CA . PRO A 1 136 ? 1.961 -4.617 -19.479 1.00 94.94 136 PRO A CA 1
ATOM 1073 C C . PRO A 1 136 ? 1.405 -6.044 -19.613 1.00 94.94 136 PRO A C 1
ATOM 1075 O O . PRO A 1 136 ? 0.222 -6.281 -19.378 1.00 94.94 136 PRO A O 1
ATOM 1078 N N . ASP A 1 137 ? 2.261 -7.009 -19.954 1.00 94.38 137 ASP A N 1
ATOM 1079 C CA . ASP A 1 137 ? 1.891 -8.421 -20.074 1.00 94.38 137 ASP A CA 1
ATOM 1080 C C . ASP A 1 137 ? 1.668 -9.089 -18.706 1.00 94.38 137 ASP A C 1
ATOM 1082 O O . ASP A 1 137 ? 1.050 -10.152 -18.622 1.00 94.38 137 ASP A O 1
ATOM 1086 N N . HIS A 1 138 ? 2.196 -8.500 -17.623 1.00 92.56 138 HIS A N 1
ATOM 1087 C CA . HIS A 1 138 ? 1.956 -8.986 -16.267 1.00 92.56 138 HIS A CA 1
ATOM 1088 C C . HIS A 1 138 ? 0.614 -8.461 -15.758 1.00 92.56 138 HIS A C 1
ATOM 1090 O O . HIS A 1 138 ? 0.442 -7.267 -15.518 1.00 92.56 138 HIS A O 1
ATOM 1096 N N . LYS A 1 139 ? -0.345 -9.363 -15.556 1.00 92.31 139 LYS A N 1
ATOM 1097 C CA . LYS A 1 139 ? -1.646 -9.013 -14.983 1.00 92.31 139 LYS A CA 1
ATOM 1098 C C . LYS A 1 139 ? -1.550 -9.017 -13.465 1.00 92.31 139 LYS A C 1
ATOM 1100 O O . LYS A 1 139 ? -1.590 -10.081 -12.857 1.00 92.31 139 LYS A O 1
ATOM 1105 N N . TYR A 1 140 ? -1.442 -7.829 -12.883 1.00 89.19 140 TYR A N 1
ATOM 1106 C CA . TYR A 1 140 ? -1.479 -7.663 -11.436 1.00 89.19 140 TYR A CA 1
ATOM 1107 C C . TYR A 1 140 ? -2.884 -7.896 -10.863 1.00 89.19 140 TYR A C 1
ATOM 1109 O O . TYR A 1 140 ? -3.905 -7.760 -11.544 1.00 89.19 140 TYR A O 1
ATOM 1117 N N . THR A 1 141 ? -2.927 -8.195 -9.573 1.00 90.00 141 THR A N 1
ATOM 1118 C CA . THR A 1 141 ? -4.144 -8.355 -8.785 1.00 90.00 141 THR A CA 1
ATOM 1119 C C . THR A 1 141 ? -4.623 -6.992 -8.293 1.00 90.00 141 THR A C 1
ATOM 1121 O O . THR A 1 141 ? -3.957 -6.341 -7.483 1.00 90.00 141 THR A O 1
ATOM 1124 N N . SER A 1 142 ? -5.788 -6.555 -8.782 1.00 91.12 142 SER A N 1
ATOM 1125 C CA . SER A 1 142 ? -6.440 -5.320 -8.331 1.00 91.12 142 SER A CA 1
ATOM 1126 C C . SER A 1 142 ? -6.925 -5.425 -6.884 1.00 91.12 142 SER A C 1
ATOM 1128 O O . SER A 1 142 ? -7.127 -6.524 -6.365 1.00 91.12 142 SER A O 1
ATOM 1130 N N . VAL A 1 143 ? -7.190 -4.283 -6.240 1.00 88.50 143 VAL A N 1
ATOM 1131 C CA . VAL A 1 143 ? -7.813 -4.262 -4.902 1.00 88.50 143 VAL A CA 1
ATOM 1132 C C . VAL A 1 143 ? -9.181 -4.950 -4.908 1.00 88.50 143 VAL A C 1
ATOM 1134 O O . VAL A 1 143 ? -9.519 -5.638 -3.953 1.00 88.50 143 VAL A O 1
ATOM 1137 N N . ASP A 1 144 ? -9.963 -4.823 -5.978 1.00 91.81 144 ASP A N 1
ATOM 1138 C CA . ASP A 1 144 ? -11.272 -5.479 -6.054 1.00 91.81 144 ASP A CA 1
ATOM 1139 C C . ASP A 1 144 ? -11.146 -7.014 -6.047 1.00 91.81 144 ASP A C 1
ATOM 1141 O O . ASP A 1 144 ? -11.748 -7.675 -5.197 1.00 91.81 144 ASP A O 1
ATOM 1145 N N . ASN A 1 145 ? -10.274 -7.559 -6.906 1.00 90.62 145 ASN A N 1
ATOM 1146 C CA . ASN A 1 145 ? -9.994 -8.998 -6.977 1.00 90.62 145 ASN A CA 1
ATOM 1147 C C . ASN A 1 145 ? -9.363 -9.514 -5.680 1.00 90.62 145 ASN A C 1
ATOM 1149 O O . ASN A 1 145 ? -9.633 -10.630 -5.240 1.00 90.62 145 ASN A O 1
ATOM 1153 N N . LEU A 1 146 ? -8.519 -8.692 -5.054 1.00 87.19 146 LEU A N 1
ATOM 1154 C CA . LEU A 1 146 ? -7.926 -8.996 -3.765 1.00 87.19 146 LEU A CA 1
ATOM 1155 C C . LEU A 1 146 ? -8.990 -9.247 -2.699 1.00 87.19 146 LEU A C 1
ATOM 1157 O O . LEU A 1 146 ? -8.903 -10.213 -1.942 1.00 87.19 146 LEU A O 1
ATOM 1161 N N . LEU A 1 147 ? -9.981 -8.362 -2.618 1.00 87.75 147 LEU A N 1
ATOM 1162 C CA . LEU A 1 147 ? -11.048 -8.515 -1.645 1.00 87.75 147 LEU A CA 1
ATOM 1163 C C . LEU A 1 147 ? -11.892 -9.762 -1.940 1.00 87.75 147 LEU A C 1
ATOM 1165 O O . LEU A 1 147 ? -12.306 -10.412 -0.987 1.00 87.75 147 LEU A O 1
ATOM 1169 N N . ASP A 1 148 ? -12.089 -10.144 -3.208 1.00 90.75 148 ASP A N 1
ATOM 1170 C CA . ASP A 1 148 ? -12.763 -11.407 -3.552 1.00 90.75 148 ASP A CA 1
ATOM 1171 C C . ASP A 1 148 ? -11.994 -12.632 -3.050 1.00 90.75 148 ASP A C 1
ATOM 1173 O O . ASP A 1 148 ? -12.592 -13.545 -2.479 1.00 90.75 148 ASP A O 1
ATOM 1177 N N . ILE A 1 149 ? -10.665 -12.631 -3.177 1.00 85.75 149 ILE A N 1
ATOM 1178 C CA . ILE A 1 149 ? -9.813 -13.686 -2.608 1.00 85.75 149 ILE A CA 1
ATOM 1179 C C . ILE A 1 149 ? -9.984 -13.736 -1.089 1.00 85.75 149 ILE A C 1
ATOM 1181 O O . ILE A 1 149 ? -10.202 -14.808 -0.531 1.00 85.75 149 ILE A O 1
ATOM 1185 N N . CYS A 1 150 ? -9.973 -12.581 -0.418 1.00 83.50 150 CYS A N 1
ATOM 1186 C CA . CYS A 1 150 ? -10.159 -12.499 1.030 1.00 83.50 150 CYS A CA 1
ATOM 1187 C C . CYS A 1 150 ? -11.520 -13.029 1.519 1.00 83.50 150 CYS A C 1
ATOM 1189 O O . CYS A 1 150 ? -11.623 -13.423 2.680 1.00 83.50 150 CYS A O 1
ATOM 1191 N N . LEU A 1 151 ? -12.563 -13.036 0.680 1.00 85.19 151 LEU A N 1
ATOM 1192 C CA . LEU A 1 151 ? -13.863 -13.623 1.034 1.00 85.19 151 LEU A CA 1
ATOM 1193 C C . LEU A 1 151 ? -13.828 -15.153 1.048 1.00 85.19 151 LEU A C 1
ATOM 1195 O O . LEU A 1 151 ? -14.553 -15.767 1.830 1.00 85.19 151 LEU A O 1
ATOM 1199 N N . VAL A 1 152 ? -13.034 -15.755 0.162 1.00 86.56 152 VAL A N 1
ATOM 1200 C CA . VAL A 1 152 ? -13.015 -17.205 -0.069 1.00 86.56 152 VAL A CA 1
ATOM 1201 C C . VAL A 1 152 ? -11.901 -17.880 0.727 1.00 86.56 152 VAL A C 1
ATOM 1203 O O . VAL A 1 152 ? -12.154 -18.866 1.416 1.00 86.56 152 VAL A O 1
ATOM 1206 N N . ASP A 1 153 ? -10.686 -17.342 0.648 1.00 81.25 153 ASP A N 1
ATOM 1207 C CA . ASP A 1 153 ? -9.485 -17.882 1.285 1.00 81.25 153 ASP A CA 1
ATOM 1208 C C . ASP A 1 153 ? -8.621 -16.737 1.844 1.00 81.25 153 ASP A C 1
ATOM 1210 O O . ASP A 1 153 ? -7.650 -16.298 1.217 1.00 81.25 153 ASP A O 1
ATOM 1214 N N . PRO A 1 154 ? -9.000 -16.171 3.008 1.00 76.69 154 PRO A N 1
ATOM 1215 C CA . PRO A 1 154 ? -8.281 -15.046 3.574 1.00 76.69 154 PRO A CA 1
ATOM 1216 C C . PRO A 1 154 ? -6.850 -15.451 3.962 1.00 76.69 154 PRO A C 1
ATOM 1218 O O . PRO A 1 154 ? -6.654 -16.385 4.750 1.00 76.69 154 PRO A O 1
ATOM 1221 N N . PRO A 1 155 ? -5.829 -14.711 3.493 1.00 69.44 155 PRO A N 1
ATOM 1222 C CA . PRO A 1 155 ? -4.441 -14.984 3.837 1.00 69.44 155 PRO A CA 1
ATOM 1223 C C . PRO A 1 155 ? -4.230 -14.879 5.352 1.00 69.44 155 PRO A C 1
ATOM 1225 O O . PRO A 1 155 ? -4.760 -13.988 6.023 1.00 69.44 155 PRO A O 1
ATOM 1228 N N . LYS A 1 156 ? -3.401 -15.772 5.910 1.00 71.25 156 LYS A N 1
ATOM 1229 C CA . LYS A 1 156 ? -3.051 -15.715 7.335 1.00 71.25 156 LYS A CA 1
ATOM 1230 C C . LYS A 1 156 ? -2.269 -14.433 7.632 1.00 71.25 156 LYS A C 1
ATOM 1232 O O . LYS A 1 156 ? -1.194 -14.256 7.061 1.00 71.25 156 LYS A O 1
ATOM 1237 N N . PRO A 1 157 ? -2.725 -13.593 8.575 1.00 65.94 157 PRO A N 1
ATOM 1238 C CA . PRO A 1 157 ? -2.042 -12.342 8.864 1.00 65.94 157 PRO A CA 1
ATOM 1239 C C . PRO A 1 157 ? -0.697 -12.573 9.584 1.00 65.94 157 PRO A C 1
ATOM 1241 O O . PRO A 1 157 ? -0.687 -13.090 10.704 1.00 65.94 157 PRO A O 1
ATOM 1244 N N . LYS A 1 158 ? 0.426 -12.086 9.046 1.00 63.34 158 LYS A N 1
ATOM 1245 C CA . LYS A 1 158 ? 1.755 -12.071 9.696 1.00 63.34 158 LYS A CA 1
ATOM 1246 C C . LYS A 1 158 ? 2.142 -10.676 10.185 1.00 63.34 158 LYS A C 1
ATOM 1248 O O . LYS A 1 158 ? 1.614 -9.656 9.745 1.00 63.34 158 LYS A O 1
ATOM 1253 N N . LEU A 1 159 ? 3.016 -10.644 11.186 1.00 68.50 159 LEU A N 1
ATOM 1254 C CA . LEU A 1 159 ? 3.542 -9.416 11.776 1.00 68.50 159 LEU A CA 1
ATOM 1255 C C . LEU A 1 159 ? 4.943 -9.167 11.225 1.00 68.50 159 LEU A C 1
ATOM 1257 O O . LEU A 1 159 ? 5.743 -10.097 11.135 1.00 68.50 159 LEU A O 1
ATOM 1261 N N . ALA A 1 160 ? 5.222 -7.916 10.858 1.00 72.38 160 ALA A N 1
ATOM 1262 C CA . ALA A 1 160 ? 6.591 -7.500 10.599 1.00 72.38 160 ALA A CA 1
ATOM 1263 C C . ALA A 1 160 ? 7.357 -7.505 11.926 1.00 72.38 160 ALA A C 1
ATOM 1265 O O . ALA A 1 160 ? 6.821 -7.070 12.947 1.00 72.38 160 ALA A O 1
ATOM 1266 N N . ALA A 1 161 ? 8.585 -8.013 11.902 1.00 80.06 161 ALA A N 1
ATOM 1267 C CA . ALA A 1 161 ? 9.500 -7.872 13.019 1.00 80.06 161 ALA A CA 1
ATOM 1268 C C . ALA A 1 161 ? 10.194 -6.513 12.908 1.00 80.06 161 ALA A C 1
ATOM 1270 O O . ALA A 1 161 ? 10.683 -6.148 11.839 1.00 80.06 161 ALA A O 1
ATOM 1271 N N . PHE A 1 162 ? 10.226 -5.792 14.017 1.00 78.31 162 PHE A N 1
ATOM 1272 C CA . PHE A 1 162 ? 11.005 -4.578 14.188 1.00 78.31 162 PHE A CA 1
ATOM 1273 C C . PHE A 1 162 ? 12.002 -4.908 15.298 1.00 78.31 162 PHE A C 1
ATOM 1275 O O . PHE A 1 162 ? 11.583 -5.234 16.408 1.00 78.31 162 PHE A O 1
ATOM 1282 N N . ALA A 1 163 ? 13.280 -4.978 14.939 1.00 70.69 163 ALA A N 1
ATOM 1283 C CA . ALA A 1 163 ? 14.380 -5.387 15.807 1.00 70.69 163 ALA A CA 1
ATOM 1284 C C . ALA A 1 163 ? 15.393 -4.252 15.919 1.00 70.69 163 ALA A C 1
ATOM 1286 O O . ALA A 1 163 ? 15.521 -3.501 14.923 1.00 70.69 163 ALA A O 1
#